Protein AF-A0A151R4P9-F1 (afdb_monomer)

Secondary stru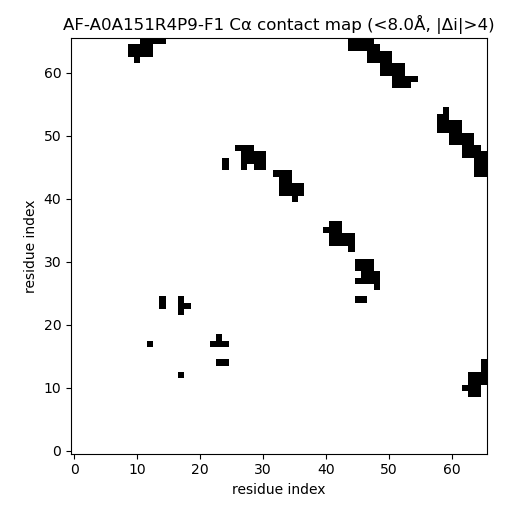cture (DSSP, 8-state):
-----TT-SSEE--HHHHHHTT--GGGSBP----EE-TT-PEE----EEEEEEEETTEEEEEEEE-

pLDDT: mean 85.94, std 5.61, range [68.19, 94.38]

Sequence (66 aa):
KVLVDGATIIKILYKTMLKRLGKNVSNLRPHNILILDYAEKSLDSNGMIILDVQVKSVIRMIMFTW

Foldseek 3Di:
DDDDDPPDPAAADDQVVCVVVVHHLVQFDDDDDWDADPVRDTDDWSHKDWDFDDDPNDTDTDIHID

Nearest PDB structures (foldseek):
  5cyo-assembly1_A  TM=4.152E-01  e=3.094E+00  Homo sapiens
  1zz9-assembly1_A-2  TM=2.893E-01  e=7.648E+00  Streptomyces wedmorensis
  4j1x-assembly2_C  TM=2.945E-01  e=7.169E+00  Streptomyces wedmorensis

Structure (mmCIF, N/CA/C/O backbone):
data_AF-A0A151R4P9-F1
#
_entry.id   AF-A0A151R4P9-F1
#
loop_
_atom_site.group_PDB
_atom_site.id
_atom_site.type_symbol
_atom_site.label_atom_id
_atom_site.label_alt_id
_atom_site.label_comp_id
_atom_site.label_asym_id
_atom_site.label_entity_id
_atom_site.label_seq_id
_atom_site.pdbx_PDB_ins_code
_atom_site.Cartn_x
_atom_site.Cartn_y
_atom_site.Cartn_z
_atom_site.occupancy
_atom_site.B_iso_or_equiv
_atom_site.auth_seq_id
_atom_site.auth_comp_id
_atom_site.auth_asym_id
_atom_site.auth_atom_id
_atom_site.pdbx_PDB_model_num
ATOM 1 N N . LYS A 1 1 ? -2.168 -4.203 10.762 1.00 69.38 1 LYS A N 1
ATOM 2 C CA . LYS A 1 1 ? -0.780 -3.897 11.177 1.00 69.38 1 LYS A CA 1
ATOM 3 C C . LYS A 1 1 ? -0.176 -3.019 10.092 1.00 69.38 1 LYS A C 1
ATOM 5 O O . LYS A 1 1 ? -0.404 -3.325 8.930 1.00 69.38 1 LYS A O 1
ATOM 10 N N . VAL A 1 2 ? 0.475 -1.923 10.467 1.00 68.19 2 VAL A N 1
ATOM 11 C CA . VAL A 1 2 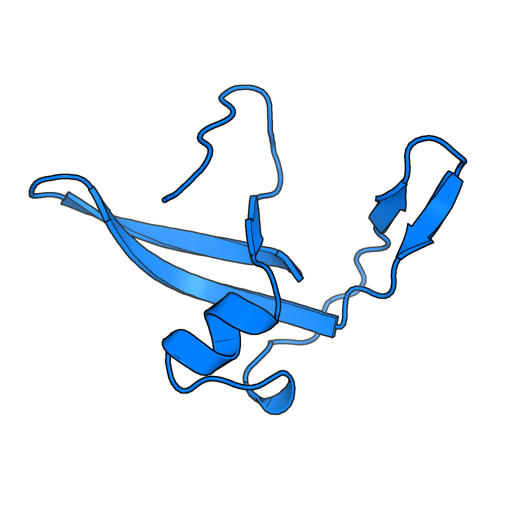? 1.113 -0.969 9.548 1.00 68.19 2 VAL A CA 1
ATOM 12 C C . VAL A 1 2 ? 2.587 -0.926 9.924 1.00 68.19 2 VAL A C 1
ATOM 14 O O . VAL A 1 2 ? 2.898 -0.898 11.113 1.00 68.19 2 VAL A O 1
ATOM 17 N N . LEU A 1 3 ? 3.468 -0.967 8.929 1.00 78.56 3 LEU A N 1
ATOM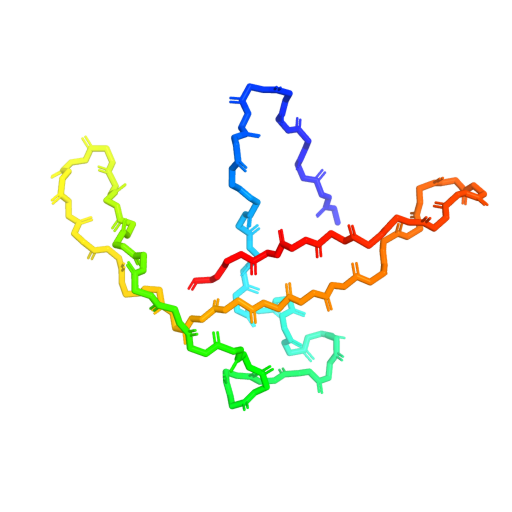 18 C CA . LEU A 1 3 ? 4.889 -0.703 9.121 1.00 78.56 3 LEU A CA 1
ATOM 19 C C . LEU A 1 3 ? 5.110 0.796 8.925 1.00 78.56 3 LEU A C 1
ATOM 21 O O . LEU A 1 3 ? 4.613 1.373 7.959 1.00 78.56 3 LEU A O 1
ATOM 25 N N . VAL A 1 4 ? 5.794 1.424 9.876 1.00 76.38 4 VAL A N 1
ATOM 26 C CA . VAL A 1 4 ? 6.146 2.842 9.811 1.00 76.38 4 VAL A CA 1
ATOM 27 C C . VAL A 1 4 ? 7.642 2.916 9.585 1.00 76.38 4 VAL A C 1
ATOM 29 O O . VAL A 1 4 ? 8.410 2.512 10.452 1.00 76.38 4 VAL A O 1
ATOM 32 N N . ASP A 1 5 ? 8.027 3.428 8.424 1.00 78.19 5 ASP A N 1
ATOM 33 C CA . ASP A 1 5 ? 9.410 3.741 8.102 1.00 78.19 5 ASP A CA 1
ATOM 34 C C . ASP A 1 5 ? 9.556 5.262 7.967 1.00 78.19 5 ASP A C 1
ATOM 36 O O . ASP A 1 5 ? 8.858 5.896 7.172 1.00 78.19 5 ASP A O 1
ATOM 40 N N . GLY A 1 6 ? 10.422 5.846 8.798 1.00 77.00 6 GLY A N 1
ATOM 41 C CA . GLY A 1 6 ? 10.683 7.284 8.837 1.00 77.00 6 GLY A CA 1
ATOM 42 C C . GLY A 1 6 ? 11.588 7.780 7.708 1.00 77.00 6 GLY A C 1
ATOM 43 O O . GLY A 1 6 ? 11.590 8.977 7.437 1.00 77.00 6 GLY A O 1
ATOM 44 N N . ALA A 1 7 ? 12.318 6.885 7.035 1.00 80.00 7 ALA A N 1
ATOM 45 C CA . ALA A 1 7 ? 13.203 7.225 5.920 1.00 80.00 7 ALA A CA 1
ATOM 46 C C . ALA A 1 7 ? 12.519 7.093 4.544 1.00 80.00 7 ALA A C 1
ATOM 48 O O . ALA A 1 7 ? 13.120 7.387 3.513 1.00 80.00 7 ALA A O 1
ATOM 49 N N . THR A 1 8 ? 11.256 6.661 4.513 1.00 77.81 8 THR A N 1
ATOM 50 C CA . THR A 1 8 ? 10.533 6.380 3.272 1.00 77.81 8 THR A CA 1
ATOM 51 C C . THR A 1 8 ? 9.790 7.614 2.738 1.00 77.81 8 THR A C 1
ATOM 53 O O . THR A 1 8 ? 8.944 8.196 3.420 1.00 77.81 8 THR A O 1
ATOM 56 N N . ILE A 1 9 ? 10.038 7.957 1.467 1.00 76.12 9 ILE A N 1
ATOM 57 C CA . ILE A 1 9 ? 9.363 9.056 0.744 1.00 76.12 9 ILE A CA 1
ATOM 58 C C . ILE A 1 9 ? 8.010 8.601 0.153 1.00 76.12 9 ILE A C 1
ATOM 60 O O . ILE A 1 9 ? 7.088 9.406 0.021 1.00 76.12 9 ILE A O 1
ATOM 64 N N . ILE A 1 10 ? 7.852 7.306 -0.160 1.00 76.25 10 ILE A N 1
ATOM 65 C CA . ILE A 1 10 ? 6.665 6.742 -0.828 1.00 76.25 10 ILE A CA 1
ATOM 66 C C . ILE A 1 10 ? 6.055 5.609 -0.001 1.00 76.25 10 ILE A C 1
ATOM 68 O O . ILE A 1 10 ? 6.703 4.607 0.277 1.00 76.25 10 ILE A O 1
ATOM 72 N N . LYS A 1 11 ? 4.770 5.714 0.344 1.00 86.31 11 LYS A N 1
ATOM 73 C CA . LYS A 1 11 ? 4.079 4.671 1.112 1.00 86.31 11 LYS A CA 1
ATOM 74 C C . LYS A 1 11 ? 3.455 3.643 0.180 1.00 86.31 11 LYS A C 1
ATOM 76 O O . LYS A 1 11 ? 2.665 4.005 -0.684 1.00 86.31 11 LYS A O 1
ATOM 81 N N . ILE A 1 12 ? 3.771 2.369 0.387 1.00 85.88 12 ILE A N 1
ATOM 82 C CA . ILE A 1 12 ? 3.229 1.263 -0.410 1.00 85.88 12 ILE A CA 1
ATOM 83 C C . ILE A 1 12 ? 2.036 0.640 0.320 1.00 85.88 12 ILE A C 1
ATOM 85 O O . ILE A 1 12 ? 2.102 0.384 1.526 1.00 85.88 12 ILE A O 1
ATOM 89 N N . LEU 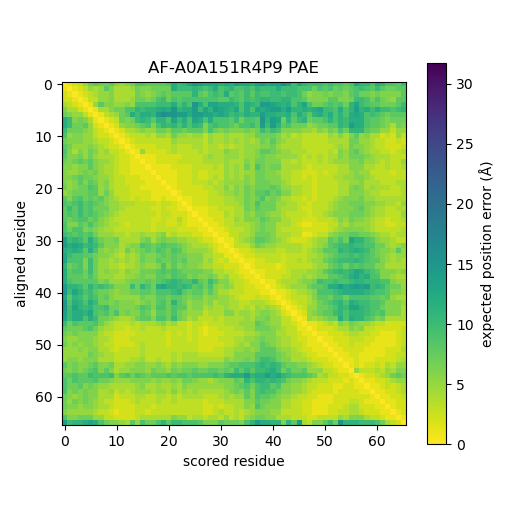A 1 13 ? 0.941 0.390 -0.398 1.00 87.69 13 LEU A N 1
ATOM 90 C CA . LEU A 1 13 ? -0.235 -0.308 0.121 1.00 87.69 13 LEU A CA 1
ATOM 91 C C . LEU A 1 13 ? -0.484 -1.591 -0.662 1.00 87.69 13 LEU A C 1
ATOM 93 O O . LEU A 1 13 ? -0.813 -1.555 -1.839 1.00 87.69 13 LEU A O 1
ATOM 97 N N . TYR A 1 14 ? -0.430 -2.733 0.020 1.00 85.00 14 TYR A N 1
ATOM 98 C CA . TYR A 1 14 ? -0.687 -4.025 -0.610 1.00 85.00 14 TYR A CA 1
ATOM 99 C C . TYR A 1 14 ? -2.090 -4.120 -1.231 1.00 85.00 14 TYR A C 1
ATOM 101 O O . TYR A 1 14 ? -3.089 -3.771 -0.596 1.00 85.00 14 TYR A O 1
ATOM 109 N N . LYS A 1 15 ? -2.202 -4.727 -2.419 1.00 83.06 15 LYS A N 1
ATOM 110 C CA . LYS A 1 15 ? -3.492 -4.977 -3.102 1.00 83.06 15 LYS A CA 1
ATOM 111 C C . LYS A 1 15 ? -4.519 -5.728 -2.255 1.00 83.06 15 LYS A C 1
ATOM 113 O O . LYS A 1 15 ? -5.723 -5.509 -2.379 1.00 83.06 15 LYS A O 1
ATOM 118 N N . THR A 1 16 ? -4.067 -6.609 -1.367 1.00 85.44 16 THR A N 1
ATOM 119 C CA . THR A 1 16 ? -4.945 -7.316 -0.421 1.00 85.44 16 THR A CA 1
ATOM 120 C C . THR A 1 16 ? -5.602 -6.362 0.578 1.00 85.44 16 THR A C 1
ATOM 122 O O . THR A 1 16 ? -6.735 -6.602 0.993 1.00 85.44 16 THR A O 1
ATOM 125 N N . MET A 1 17 ? -4.941 -5.256 0.930 1.00 88.00 17 MET A N 1
ATOM 126 C CA . MET A 1 17 ? -5.512 -4.220 1.789 1.00 88.00 17 MET A CA 1
ATOM 127 C C . MET A 1 17 ? -6.536 -3.357 1.054 1.00 88.00 17 MET A C 1
ATOM 129 O O . MET A 1 17 ? -7.534 -3.002 1.673 1.00 88.00 17 MET A O 1
ATOM 133 N N . LEU A 1 18 ? -6.370 -3.102 -0.252 1.00 88.31 18 LEU A N 1
ATOM 134 C CA . LEU A 1 18 ? -7.404 -2.428 -1.054 1.00 88.31 18 LEU A CA 1
ATOM 135 C C . LEU A 1 18 ? -8.741 -3.172 -0.954 1.00 88.31 18 LEU A C 1
ATOM 137 O O . LEU A 1 18 ? -9.755 -2.565 -0.612 1.00 88.31 18 LEU A O 1
ATOM 141 N N . LYS A 1 19 ? -8.726 -4.502 -1.124 1.00 89.00 19 LYS A N 1
ATOM 142 C CA . LYS A 1 19 ? -9.934 -5.335 -0.993 1.00 89.00 19 LYS A CA 1
ATOM 143 C C . LYS A 1 19 ? -10.574 -5.225 0.393 1.00 89.00 19 LYS A C 1
ATOM 145 O O . LYS A 1 19 ? -11.792 -5.136 0.496 1.00 89.00 19 LYS A O 1
ATOM 150 N N . ARG A 1 20 ? -9.766 -5.187 1.459 1.00 89.81 20 ARG A N 1
ATOM 151 C CA . ARG A 1 20 ? -10.258 -5.022 2.841 1.00 89.81 20 ARG A CA 1
ATOM 152 C C . ARG A 1 20 ? -10.907 -3.660 3.089 1.00 89.81 20 ARG A C 1
ATOM 154 O O . ARG A 1 20 ? -11.753 -3.560 3.967 1.00 89.81 20 ARG A O 1
ATOM 161 N N . LEU A 1 21 ? -10.516 -2.640 2.328 1.00 88.69 21 LEU A N 1
ATOM 162 C CA . LEU A 1 21 ? -11.116 -1.304 2.349 1.00 88.69 21 LEU A CA 1
ATOM 163 C C . LEU A 1 21 ? -12.314 -1.176 1.390 1.00 88.69 21 LEU A C 1
ATOM 165 O O . LEU A 1 21 ? -12.829 -0.076 1.204 1.00 88.69 21 LEU A O 1
ATOM 169 N N . GLY A 1 22 ? -12.741 -2.268 0.742 1.00 91.69 22 GLY A N 1
ATOM 170 C CA . GLY A 1 22 ? -13.801 -2.239 -0.269 1.00 91.69 22 GLY A CA 1
ATOM 171 C C . GLY A 1 22 ? -13.399 -1.502 -1.553 1.00 91.69 22 GLY A C 1
ATOM 172 O O . GLY A 1 22 ? -14.261 -0.984 -2.260 1.00 91.69 22 GLY A O 1
ATOM 173 N N . LYS A 1 23 ? -12.096 -1.411 -1.845 1.00 90.75 23 LYS A N 1
ATOM 174 C CA . LYS A 1 23 ? -11.540 -0.765 -3.041 1.00 90.75 23 LYS A CA 1
ATOM 175 C C . LYS A 1 23 ? -10.889 -1.790 -3.969 1.00 90.75 23 LYS A C 1
ATOM 177 O O . LYS A 1 23 ? -10.458 -2.864 -3.547 1.00 90.75 23 LYS A O 1
ATOM 182 N N . ASN A 1 24 ? -10.787 -1.438 -5.244 1.00 89.44 24 ASN A N 1
ATOM 183 C CA . ASN A 1 24 ? -10.100 -2.210 -6.272 1.00 89.44 24 ASN A CA 1
ATOM 184 C C . ASN A 1 24 ? -9.107 -1.320 -7.038 1.00 89.44 24 ASN A C 1
ATOM 186 O O . ASN A 1 24 ? -9.076 -0.105 -6.863 1.00 89.44 24 ASN A O 1
ATOM 190 N N . VAL A 1 25 ? -8.312 -1.932 -7.912 1.00 86.81 25 VAL A N 1
ATOM 191 C CA . VAL A 1 25 ? -7.357 -1.264 -8.802 1.00 86.81 25 VAL A CA 1
ATOM 192 C C . VAL A 1 25 ? -8.028 -0.183 -9.656 1.00 86.81 25 VAL A C 1
ATOM 194 O O . VAL A 1 25 ? -7.440 0.862 -9.888 1.00 86.81 25 VAL A O 1
ATOM 197 N N . SER A 1 26 ? -9.293 -0.369 -10.042 1.00 88.75 26 SER A N 1
ATOM 198 C CA . SER A 1 26 ? -10.070 0.640 -10.774 1.00 88.75 26 SER A CA 1
ATOM 199 C C . SER A 1 26 ? -10.362 1.916 -9.974 1.00 88.75 26 SER A C 1
ATOM 201 O O . SER A 1 26 ? -10.773 2.916 -10.552 1.00 88.75 26 SER A O 1
ATOM 203 N N . ASN A 1 27 ? -10.180 1.900 -8.649 1.00 88.94 27 ASN A N 1
ATOM 204 C CA . ASN A 1 27 ? -10.298 3.090 -7.807 1.00 88.94 27 ASN A CA 1
ATOM 205 C C . ASN A 1 27 ? -8.973 3.846 -7.657 1.00 88.94 27 ASN A C 1
ATOM 207 O O . ASN A 1 27 ? -8.959 4.898 -7.014 1.00 88.94 27 ASN A O 1
ATOM 211 N N . LEU A 1 28 ? -7.872 3.307 -8.187 1.00 90.38 28 LEU A N 1
ATOM 212 C CA . LEU A 1 28 ? -6.577 3.968 -8.154 1.00 90.38 28 LEU A CA 1
ATOM 213 C C . LEU A 1 28 ? -6.527 5.058 -9.223 1.00 90.38 28 LEU A C 1
ATOM 215 O O . LEU A 1 28 ? -7.029 4.895 -10.335 1.00 90.38 28 LEU A O 1
ATOM 219 N N . ARG A 1 29 ? -5.899 6.181 -8.882 1.00 90.56 29 ARG A N 1
ATOM 220 C CA . ARG A 1 29 ? -5.550 7.211 -9.854 1.00 90.56 29 ARG A CA 1
ATOM 221 C C . ARG A 1 29 ? -4.303 6.760 -10.615 1.00 90.56 29 ARG A C 1
ATOM 223 O O . ARG A 1 29 ? -3.334 6.370 -9.958 1.00 90.56 29 ARG A O 1
ATOM 230 N N . PRO A 1 30 ? -4.303 6.820 -11.955 1.00 88.38 30 PRO A N 1
ATOM 231 C CA . PRO A 1 30 ? -3.121 6.477 -12.730 1.00 88.38 30 PRO A CA 1
ATOM 232 C C . PRO A 1 30 ? -1.971 7.429 -12.385 1.00 88.38 30 PRO A C 1
ATOM 234 O O . PRO A 1 30 ? -2.187 8.619 -12.143 1.00 88.38 30 PRO A O 1
ATOM 237 N N . HIS A 1 31 ? -0.753 6.901 -12.372 1.00 86.56 31 HIS A N 1
ATOM 238 C CA . HIS A 1 31 ? 0.473 7.684 -12.273 1.00 86.56 31 HIS A CA 1
ATOM 239 C C . HIS A 1 31 ? 1.585 7.025 -13.083 1.00 86.56 31 HIS A C 1
ATOM 241 O O . HIS A 1 31 ? 1.535 5.838 -13.386 1.00 86.56 31 HIS A O 1
ATOM 247 N N . ASN A 1 32 ? 2.623 7.802 -13.377 1.00 82.19 32 ASN A N 1
ATOM 248 C CA . ASN A 1 32 ? 3.774 7.365 -14.163 1.00 82.19 32 ASN A CA 1
ATOM 249 C C . ASN A 1 32 ? 4.984 7.135 -13.246 1.00 82.19 32 ASN A C 1
ATOM 251 O O . ASN A 1 32 ? 6.029 7.752 -13.431 1.00 82.19 32 ASN A O 1
ATOM 255 N N . ILE A 1 33 ? 4.820 6.311 -12.206 1.00 82.56 33 ILE A N 1
ATOM 256 C CA . ILE A 1 33 ? 5.908 5.998 -11.262 1.00 82.56 33 ILE A CA 1
ATOM 257 C C . ILE A 1 33 ? 6.313 4.551 -11.500 1.00 82.56 33 ILE A C 1
ATOM 259 O O . ILE A 1 33 ? 5.485 3.654 -11.381 1.00 82.56 33 ILE A O 1
ATOM 263 N N . LEU A 1 34 ? 7.582 4.325 -11.816 1.00 82.56 34 LEU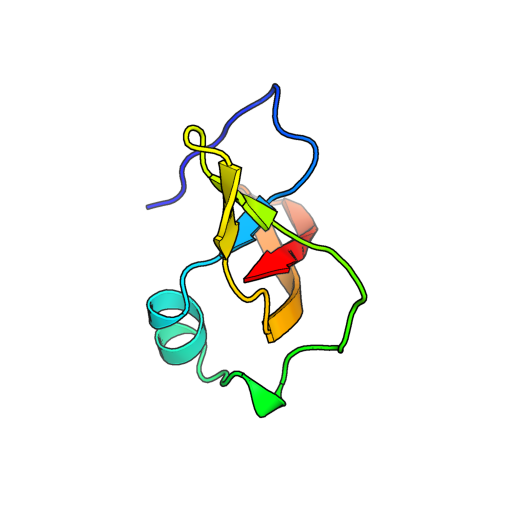 A N 1
ATOM 264 C CA . LEU A 1 34 ? 8.148 2.986 -11.912 1.00 82.56 34 LEU A CA 1
ATOM 265 C C . LEU A 1 34 ? 8.721 2.598 -10.547 1.00 82.56 34 LEU A C 1
ATOM 267 O O . LEU A 1 34 ? 9.515 3.349 -9.980 1.00 82.56 34 LEU A O 1
ATOM 271 N N . ILE A 1 35 ? 8.320 1.445 -10.016 1.00 83.00 35 ILE A N 1
ATOM 272 C CA . ILE A 1 35 ? 8.904 0.887 -8.793 1.00 83.00 35 ILE A CA 1
ATOM 273 C C . ILE A 1 35 ? 9.915 -0.169 -9.226 1.00 83.00 35 ILE A C 1
ATOM 275 O O . ILE A 1 35 ? 9.572 -1.058 -9.996 1.00 83.00 35 ILE A O 1
ATOM 279 N N . LEU A 1 36 ? 11.151 -0.068 -8.747 1.00 85.00 36 LEU A N 1
ATOM 280 C CA . LEU A 1 36 ? 12.178 -1.087 -8.943 1.00 85.00 36 LEU A CA 1
ATOM 281 C C . LEU A 1 36 ? 12.415 -1.797 -7.612 1.00 85.00 36 LEU A C 1
ATOM 283 O O . LEU A 1 36 ? 12.461 -1.148 -6.562 1.00 85.00 36 LEU A O 1
ATOM 287 N N . ASP A 1 37 ? 12.539 -3.120 -7.645 1.00 84.88 37 ASP A N 1
ATOM 288 C CA . ASP A 1 37 ? 13.032 -3.861 -6.490 1.00 84.88 37 ASP A CA 1
ATOM 289 C C . ASP A 1 37 ? 14.554 -3.685 -6.329 1.00 84.88 37 ASP A C 1
ATOM 291 O O . ASP A 1 37 ? 15.229 -3.035 -7.128 1.00 84.88 37 ASP A O 1
ATOM 295 N N . TYR A 1 38 ? 15.112 -4.264 -5.266 1.00 87.06 38 TYR A N 1
ATOM 296 C CA . TYR A 1 38 ? 16.550 -4.182 -4.992 1.00 87.06 38 TYR A CA 1
ATOM 297 C C . TYR A 1 38 ? 17.421 -4.879 -6.056 1.00 87.06 38 TYR A C 1
ATOM 299 O O . TYR A 1 38 ? 18.633 -4.679 -6.068 1.00 87.06 38 TYR A O 1
ATOM 307 N N . ALA A 1 39 ? 16.824 -5.723 -6.901 1.00 93.31 39 ALA A N 1
ATOM 308 C CA . ALA A 1 39 ? 17.460 -6.422 -8.012 1.00 93.31 39 ALA A CA 1
ATOM 309 C C . ALA A 1 39 ? 17.137 -5.752 -9.364 1.00 93.31 39 ALA A C 1
ATOM 311 O O . ALA A 1 39 ? 17.286 -6.386 -10.408 1.00 93.31 39 ALA A O 1
ATOM 312 N N . GLU A 1 40 ? 16.676 -4.494 -9.332 1.00 86.88 40 GLU A N 1
ATOM 313 C CA . GLU A 1 40 ? 16.329 -3.664 -10.491 1.00 86.88 40 GLU A CA 1
ATOM 314 C C . GLU A 1 40 ? 15.198 -4.228 -11.362 1.00 86.88 40 GLU A C 1
ATOM 316 O O . GLU A 1 40 ? 15.028 -3.839 -12.520 1.00 86.88 40 GLU A O 1
ATOM 321 N N . LYS A 1 41 ? 14.368 -5.121 -10.819 1.00 88.75 41 LYS A N 1
ATOM 322 C CA . LYS A 1 41 ? 13.172 -5.585 -11.523 1.00 88.75 41 LYS A CA 1
ATOM 323 C C . LYS A 1 41 ? 12.051 -4.580 -11.336 1.0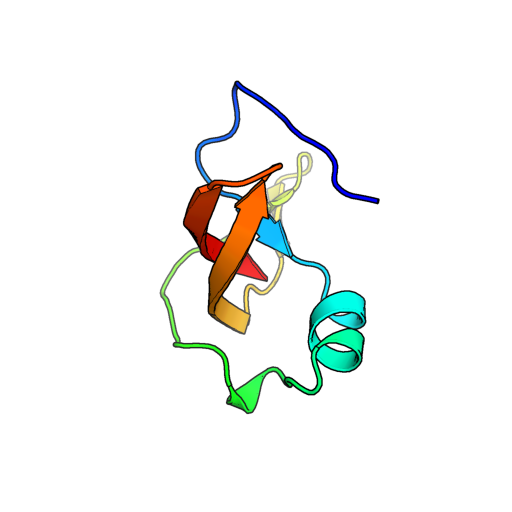0 88.75 41 LYS A C 1
ATOM 325 O O . LYS A 1 41 ? 11.719 -4.202 -10.213 1.00 88.75 41 LYS A O 1
ATOM 330 N N . SER A 1 42 ? 11.432 -4.187 -12.444 1.00 83.50 42 SER A N 1
ATOM 331 C CA . SER A 1 42 ? 10.244 -3.343 -12.418 1.00 83.50 42 SER A CA 1
ATOM 332 C C . SER A 1 42 ? 9.061 -4.086 -11.815 1.00 83.50 42 SER A C 1
ATOM 334 O O . SER A 1 42 ? 8.684 -5.165 -12.278 1.00 83.50 42 SER A O 1
ATOM 336 N N . LEU A 1 43 ? 8.452 -3.470 -10.813 1.00 82.12 43 LEU A N 1
ATOM 337 C CA . LEU A 1 43 ? 7.143 -3.825 -10.311 1.00 82.12 43 LEU A CA 1
ATOM 338 C C . LEU A 1 43 ? 6.111 -2.911 -10.976 1.00 82.12 43 LEU A C 1
ATOM 340 O O . LEU A 1 43 ? 6.257 -1.685 -10.958 1.00 82.12 43 LEU A O 1
ATOM 344 N N . ASP A 1 44 ? 5.066 -3.510 -11.541 1.00 77.12 44 ASP A N 1
ATOM 345 C CA . ASP A 1 44 ? 3.942 -2.753 -12.081 1.00 77.12 44 ASP A CA 1
ATOM 346 C C . ASP A 1 44 ? 3.211 -2.059 -10.942 1.00 77.12 44 ASP A C 1
ATOM 348 O O . ASP A 1 44 ? 2.498 -2.699 -10.163 1.00 77.12 44 ASP A O 1
ATOM 352 N N . SER A 1 45 ? 3.371 -0.740 -10.877 1.00 82.75 45 SER A N 1
ATOM 353 C CA . SER A 1 45 ? 2.523 0.072 -10.030 1.00 82.75 45 SER A CA 1
ATOM 354 C C . SER A 1 45 ? 1.218 0.359 -10.773 1.00 82.75 45 SER A C 1
ATOM 356 O O . SER A 1 45 ? 1.207 0.851 -11.904 1.00 82.75 45 SER A O 1
ATOM 358 N N . ASN A 1 46 ? 0.080 -0.010 -10.189 1.00 85.88 46 ASN A N 1
ATOM 359 C CA . ASN A 1 46 ? -1.206 0.155 -10.876 1.00 85.88 46 ASN A CA 1
ATOM 360 C C . ASN A 1 46 ? -1.808 1.550 -10.677 1.00 85.88 46 ASN A C 1
ATOM 362 O O . ASN A 1 46 ? -2.794 1.890 -11.335 1.00 85.88 46 ASN A O 1
ATOM 366 N N . GLY A 1 47 ? -1.284 2.323 -9.731 1.00 89.44 47 GLY A N 1
ATOM 367 C CA . GLY A 1 47 ? -1.809 3.635 -9.413 1.00 89.44 47 GLY A CA 1
ATOM 368 C C . GLY A 1 47 ? -1.696 3.991 -7.934 1.00 89.44 47 GLY A C 1
ATOM 369 O O . GLY A 1 47 ? -1.173 3.251 -7.098 1.00 89.44 47 GLY A O 1
ATOM 370 N N . MET A 1 48 ? -2.266 5.146 -7.608 1.00 91.88 48 MET A N 1
ATOM 371 C CA . MET A 1 48 ? -2.236 5.726 -6.275 1.00 91.88 48 MET A CA 1
ATOM 372 C C . MET A 1 48 ? -3.634 5.867 -5.698 1.00 91.88 48 MET A C 1
ATOM 374 O O . MET A 1 48 ? -4.597 6.181 -6.400 1.00 91.88 48 MET A O 1
ATOM 378 N N . ILE A 1 49 ? -3.739 5.711 -4.384 1.00 91.06 49 ILE A N 1
ATOM 379 C CA . ILE A 1 49 ? -4.94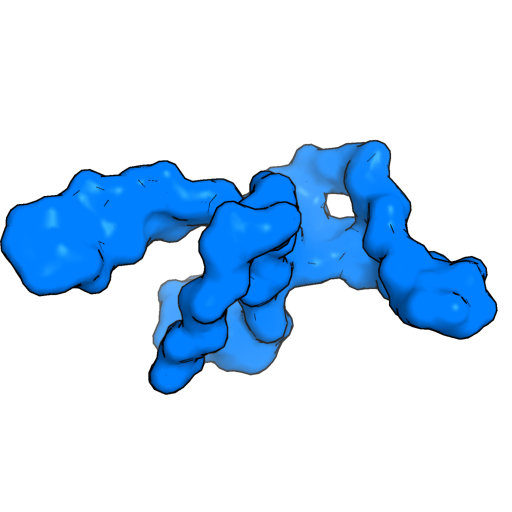3 6.024 -3.620 1.00 91.06 49 ILE A CA 1
ATOM 380 C C . ILE A 1 49 ? -4.602 6.982 -2.489 1.00 91.06 49 ILE A C 1
ATOM 382 O O . ILE A 1 49 ? -3.564 6.868 -1.840 1.00 91.06 49 ILE A O 1
ATOM 386 N N . ILE A 1 50 ? -5.499 7.927 -2.247 1.00 90.75 50 ILE A N 1
ATOM 387 C CA . ILE A 1 50 ? -5.433 8.805 -1.089 1.00 90.75 50 ILE A CA 1
ATOM 388 C C . ILE A 1 50 ? -6.412 8.262 -0.051 1.00 90.75 50 ILE A C 1
ATOM 390 O O . ILE A 1 50 ? -7.580 8.030 -0.365 1.00 90.75 50 ILE A O 1
ATOM 394 N N . LEU A 1 51 ? -5.922 8.025 1.162 1.00 89.88 51 LEU A N 1
ATOM 395 C CA . LEU A 1 51 ? -6.702 7.493 2.272 1.00 89.88 51 LEU A CA 1
ATOM 396 C C . LEU A 1 51 ? -6.568 8.393 3.493 1.00 89.88 51 LEU A C 1
ATOM 398 O O . LEU A 1 51 ? -5.467 8.817 3.846 1.00 89.88 51 LEU A O 1
ATOM 402 N N . ASP A 1 52 ? -7.684 8.599 4.180 1.00 91.56 52 ASP A N 1
ATOM 403 C CA . ASP A 1 52 ? -7.692 9.188 5.509 1.00 91.56 52 ASP A CA 1
ATOM 404 C C . ASP A 1 52 ? -7.262 8.139 6.530 1.00 91.56 52 ASP A C 1
ATOM 406 O O . ASP A 1 52 ? -7.941 7.139 6.774 1.00 91.56 52 ASP A O 1
ATOM 410 N N . VAL A 1 53 ? -6.089 8.354 7.115 1.00 87.94 53 VAL A N 1
ATOM 411 C CA . VAL A 1 53 ? -5.509 7.479 8.125 1.00 87.94 53 VAL A CA 1
ATOM 412 C C . VAL A 1 53 ? -5.613 8.167 9.472 1.00 87.94 53 VAL A C 1
ATOM 414 O O . VAL A 1 53 ? -4.958 9.178 9.734 1.00 87.94 53 VAL A O 1
ATOM 417 N N . GLN A 1 54 ? -6.425 7.589 10.348 1.00 89.88 54 GLN A N 1
ATOM 418 C CA . GLN A 1 54 ? -6.512 8.019 11.731 1.00 89.88 54 GLN A CA 1
ATOM 419 C C . GLN A 1 54 ? -5.321 7.471 12.524 1.00 89.88 54 GLN A C 1
ATOM 421 O O . GLN A 1 54 ? -5.140 6.261 12.668 1.00 89.88 54 GLN A O 1
ATOM 426 N N . VAL A 1 55 ? -4.511 8.377 13.066 1.00 87.12 55 VAL A N 1
ATOM 427 C CA . VAL A 1 55 ? -3.431 8.065 14.002 1.00 87.12 55 VAL A CA 1
ATOM 428 C C . VAL A 1 55 ? -3.798 8.684 15.341 1.00 87.12 55 VAL A C 1
ATOM 430 O O . VAL A 1 55 ? -3.744 9.903 15.514 1.00 87.12 55 VAL A O 1
ATOM 433 N N . LYS A 1 56 ? -4.183 7.833 16.296 1.00 89.44 56 LYS A N 1
ATOM 434 C CA . LYS A 1 56 ? -4.792 8.258 17.566 1.00 89.44 56 LYS A CA 1
ATOM 435 C C . LYS A 1 56 ? -6.044 9.109 17.294 1.00 89.44 56 LYS A C 1
ATOM 437 O O . LYS A 1 56 ? -7.012 8.600 16.739 1.00 89.44 56 LYS A O 1
ATOM 442 N N . SER A 1 57 ? -6.015 10.393 17.638 1.00 92.06 57 SER A N 1
ATOM 443 C CA . SER A 1 57 ? -7.135 11.329 17.466 1.00 92.06 57 SER A CA 1
ATOM 444 C C . SER A 1 57 ? -6.994 12.223 16.231 1.00 92.06 57 SER A C 1
ATOM 446 O O . SER A 1 57 ? -7.835 13.085 16.008 1.00 92.06 57 SER A O 1
ATOM 448 N N . VAL A 1 58 ? -5.924 12.059 15.446 1.00 93.25 58 VAL A N 1
ATOM 449 C CA . VAL A 1 58 ? -5.627 12.920 14.294 1.00 93.25 58 VAL A CA 1
ATOM 450 C C . VAL A 1 58 ? -5.855 12.142 13.009 1.00 93.25 58 VAL A C 1
ATOM 452 O O . VAL A 1 58 ? -5.253 11.088 12.804 1.00 93.25 58 VAL A O 1
ATOM 455 N N . ILE A 1 59 ? -6.687 12.682 12.124 1.00 94.38 59 ILE A N 1
ATOM 456 C CA . ILE A 1 59 ? -6.857 12.168 10.766 1.00 94.38 59 ILE A CA 1
ATOM 457 C C . ILE A 1 59 ? -5.812 12.824 9.872 1.00 94.38 59 ILE A C 1
ATOM 459 O O . ILE A 1 59 ? -5.631 14.042 9.892 1.00 94.38 59 ILE A O 1
ATOM 463 N N . ARG A 1 60 ? -5.089 12.006 9.109 1.00 92.25 60 ARG A N 1
ATOM 464 C CA . ARG A 1 60 ? -4.110 12.468 8.129 1.00 92.25 60 ARG A CA 1
ATOM 465 C C . ARG A 1 60 ? -4.439 11.874 6.778 1.00 92.25 60 ARG A C 1
ATOM 467 O O . ARG A 1 60 ? -4.558 10.659 6.654 1.00 92.25 60 ARG A O 1
ATOM 474 N N . MET A 1 61 ? -4.498 12.728 5.771 1.00 91.50 61 MET A N 1
ATOM 475 C CA . MET A 1 61 ? -4.632 12.304 4.391 1.00 91.50 61 MET A CA 1
ATOM 476 C C . MET A 1 61 ? -3.274 11.788 3.904 1.00 91.50 61 MET A C 1
ATOM 478 O O . MET A 1 61 ? -2.279 12.516 3.916 1.00 91.50 61 MET A O 1
ATOM 482 N N . ILE A 1 62 ? -3.206 10.510 3.544 1.00 90.62 62 ILE A N 1
ATOM 483 C CA . ILE A 1 62 ? -1.966 9.839 3.159 1.00 90.62 62 ILE A CA 1
ATOM 484 C C . ILE A 1 62 ? -2.129 9.232 1.769 1.00 90.62 62 ILE A C 1
ATOM 486 O O . ILE A 1 62 ? -3.086 8.511 1.495 1.00 90.62 62 ILE A O 1
ATOM 490 N N . MET A 1 63 ? -1.154 9.504 0.906 1.00 89.88 63 MET A N 1
ATOM 491 C CA . MET A 1 63 ? -1.061 8.916 -0.422 1.00 89.88 63 MET A C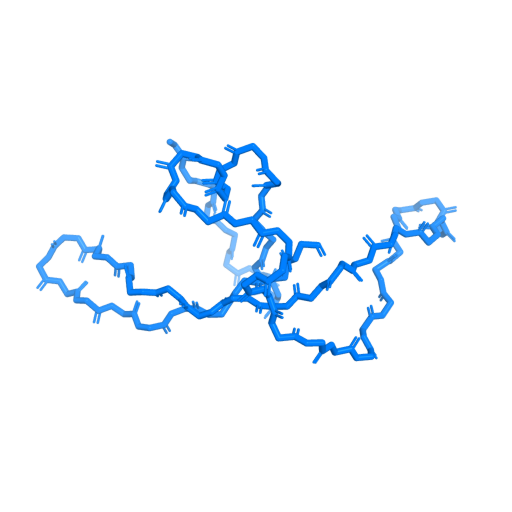A 1
ATOM 492 C C . MET A 1 63 ? -0.303 7.590 -0.361 1.00 89.88 63 MET A C 1
ATOM 494 O O . MET A 1 63 ? 0.786 7.523 0.214 1.00 89.88 63 MET A O 1
ATOM 498 N N . PHE A 1 64 ? -0.878 6.557 -0.968 1.00 88.25 64 PHE A N 1
ATOM 499 C CA . PHE A 1 64 ? -0.267 5.245 -1.118 1.00 88.25 64 PHE A CA 1
ATOM 500 C C . PHE A 1 64 ? -0.151 4.872 -2.592 1.00 88.25 64 PHE A C 1
ATOM 502 O O . PHE A 1 64 ? -1.107 5.060 -3.343 1.00 88.25 64 PHE A O 1
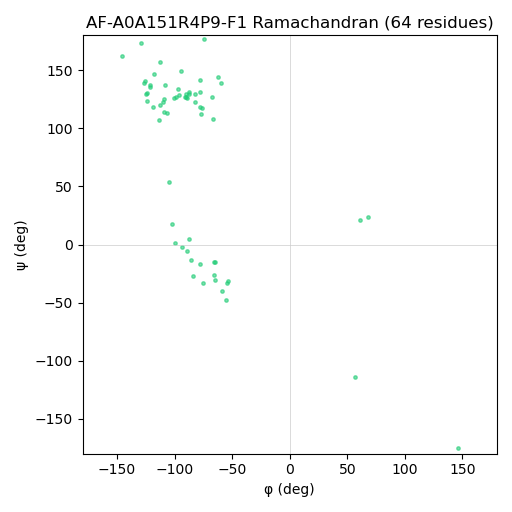ATOM 509 N N . THR A 1 65 ? 0.993 4.312 -2.975 1.00 87.06 65 THR A N 1
ATOM 510 C CA . THR A 1 65 ? 1.201 3.635 -4.262 1.00 87.06 65 THR A CA 1
ATOM 511 C C . THR A 1 65 ? 0.967 2.134 -4.085 1.00 87.06 65 THR A C 1
ATOM 513 O O . THR A 1 65 ? 1.218 1.596 -3.000 1.00 87.06 65 THR A O 1
ATOM 516 N N . TRP A 1 66 ? 0.493 1.452 -5.121 1.00 79.06 66 TRP A N 1
ATOM 517 C CA . TRP A 1 66 ? 0.508 -0.010 -5.207 1.00 79.06 66 TRP A CA 1
ATOM 518 C C . TRP A 1 66 ? 1.294 -0.409 -6.437 1.00 79.06 66 TRP A C 1
ATOM 520 O O . TRP A 1 66 ? 0.950 0.155 -7.498 1.00 79.06 66 TRP A O 1
#

Organism: Cajanus cajan (NCBI:txid3821)

Radius of gyration: 12.72 Å; Cα contacts (8 Å, |Δi|>4): 82; chains: 1; bounding box: 31×20×32 Å

Mean predicted aligned error: 5.38 Å

Solvent-accessible surface area (backbone atoms only — not comparable to full-atom values): 4299 Å² total; per-residue (Å²): 141,82,89,86,64,92,88,60,92,74,47,77,45,60,72,72,54,35,52,75,72,77,41,57,72,88,69,32,44,80,65,95,62,84,42,63,49,99,82,68,47,76,46,86,45,70,21,35,43,78,42,80,45,71,57,90,93,45,76,39,82,42,67,27,39,60